Protein AF-A0A377F730-F1 (afdb_monomer)

Mean predicted aligned error: 8.61 Å

Structure (mmCIF, N/CA/C/O backbone):
data_AF-A0A377F730-F1
#
_entry.id   AF-A0A377F730-F1
#
loop_
_atom_site.group_PDB
_atom_site.id
_atom_site.type_symbol
_atom_site.label_atom_id
_atom_site.label_alt_id
_atom_site.label_comp_id
_atom_site.label_asym_id
_atom_site.label_entity_id
_atom_site.label_seq_id
_atom_site.pdbx_PDB_ins_code
_atom_site.Cartn_x
_atom_site.Cartn_y
_atom_site.Cartn_z
_atom_site.occupancy
_atom_site.B_iso_or_equiv
_atom_site.auth_seq_id
_atom_site.auth_comp_id
_atom_site.auth_asym_id
_atom_site.auth_atom_id
_atom_site.pdbx_PDB_model_num
ATOM 1 N N . MET A 1 1 ? -26.612 2.245 37.930 1.00 52.50 1 MET A N 1
ATOM 2 C CA . MET A 1 1 ? -26.358 1.535 36.662 1.00 52.50 1 MET A CA 1
ATOM 3 C C . MET A 1 1 ? -25.020 2.033 36.148 1.00 52.50 1 MET A C 1
ATOM 5 O O . MET A 1 1 ? -24.952 3.230 35.897 1.00 52.50 1 MET A O 1
ATOM 9 N N . PRO A 1 2 ? -23.939 1.234 36.117 1.00 57.12 2 PRO A N 1
ATOM 10 C CA . PRO A 1 2 ? -22.717 1.699 35.485 1.00 57.12 2 PRO A CA 1
ATOM 11 C C . PRO A 1 2 ? -22.968 1.787 33.979 1.00 57.12 2 PRO A C 1
ATOM 13 O O . PRO A 1 2 ? -23.444 0.836 33.355 1.00 57.12 2 PRO A O 1
ATOM 16 N N . ASP A 1 3 ? -22.712 2.981 33.463 1.00 60.09 3 ASP A N 1
ATOM 17 C CA . ASP A 1 3 ? -22.710 3.333 32.055 1.00 60.09 3 ASP A CA 1
ATOM 18 C C . ASP A 1 3 ? -21.815 2.346 31.298 1.00 60.09 3 ASP A C 1
ATOM 20 O O . ASP A 1 3 ? -20.655 2.132 31.663 1.00 60.09 3 ASP A O 1
ATOM 24 N N . GLN A 1 4 ? -22.385 1.663 30.309 1.00 59.38 4 GLN A N 1
ATOM 25 C CA . GLN A 1 4 ? -21.634 0.775 29.434 1.00 59.38 4 GLN A CA 1
ATOM 26 C C . GLN A 1 4 ? -20.795 1.682 28.534 1.00 59.38 4 GLN A C 1
ATOM 28 O O . GLN A 1 4 ? -21.270 2.124 27.491 1.00 59.38 4 GLN A O 1
ATOM 33 N N . THR A 1 5 ? -19.563 1.999 28.936 1.00 66.00 5 THR A N 1
ATOM 34 C CA . THR A 1 5 ? -18.590 2.642 28.052 1.00 66.00 5 THR A CA 1
ATOM 35 C C . THR A 1 5 ? -18.344 1.704 26.881 1.00 66.00 5 THR A C 1
ATOM 37 O O . THR A 1 5 ? -17.547 0.771 26.962 1.00 66.00 5 THR A O 1
ATOM 40 N N . GLN A 1 6 ? -19.090 1.912 25.797 1.00 69.00 6 GLN A N 1
ATOM 41 C CA . GLN A 1 6 ? -18.963 1.125 24.586 1.00 69.00 6 GLN A CA 1
ATOM 42 C C . GLN A 1 6 ? -17.533 1.285 24.078 1.00 69.00 6 GLN A C 1
ATOM 44 O O . GLN A 1 6 ? -17.112 2.360 23.651 1.00 69.00 6 GLN A O 1
ATOM 49 N N . GLN A 1 7 ? -16.753 0.221 24.229 1.00 74.06 7 GLN A N 1
ATOM 50 C CA . GLN A 1 7 ? -15.328 0.252 23.971 1.00 74.06 7 GLN A CA 1
ATOM 51 C C . GLN A 1 7 ? -15.118 0.226 22.457 1.00 74.06 7 GLN A C 1
ATOM 53 O O . GLN A 1 7 ? -15.225 -0.816 21.815 1.00 74.06 7 GLN A O 1
ATOM 58 N N . PHE A 1 8 ? -14.879 1.401 21.878 1.00 81.81 8 PHE A N 1
ATOM 59 C CA . PHE A 1 8 ? -14.527 1.537 20.471 1.00 81.81 8 PHE A CA 1
ATOM 60 C C . PHE A 1 8 ? -13.090 1.042 20.259 1.00 81.81 8 PHE A C 1
ATOM 62 O O . PHE A 1 8 ? -12.174 1.462 20.968 1.00 81.81 8 PHE A O 1
ATOM 69 N N . SER A 1 9 ? -12.897 0.134 19.302 1.00 86.00 9 SER A N 1
ATOM 70 C CA . SER A 1 9 ? -11.580 -0.358 18.890 1.00 86.00 9 SER A CA 1
ATOM 71 C C . SER A 1 9 ? -11.304 0.108 17.468 1.00 86.00 9 SER A C 1
ATOM 73 O O . SER A 1 9 ? -12.194 0.049 16.625 1.00 86.00 9 SER A O 1
ATOM 75 N N . PHE A 1 10 ? -10.089 0.595 17.227 1.00 88.62 10 PHE A N 1
ATOM 76 C CA . PHE A 1 10 ? -9.688 1.176 15.951 1.00 88.62 10 PHE A CA 1
ATOM 77 C C . PHE A 1 10 ? -8.249 0.790 15.626 1.00 88.62 10 PHE A C 1
ATOM 79 O O . PHE A 1 10 ? -7.354 0.963 16.461 1.00 88.62 10 PHE A O 1
ATOM 86 N N . LYS A 1 11 ? -8.011 0.269 14.422 1.00 91.19 11 LYS A N 1
ATOM 87 C CA . LYS A 1 11 ? -6.711 -0.248 13.994 1.00 91.19 11 LYS A CA 1
ATOM 88 C C . LYS A 1 11 ? -6.099 0.636 12.917 1.00 91.19 11 LYS A C 1
ATOM 90 O O . LYS A 1 11 ? -6.592 0.715 11.797 1.00 91.19 11 LYS A O 1
ATOM 95 N N . VAL A 1 12 ? -4.961 1.241 13.244 1.00 92.06 12 VAL A N 1
ATOM 96 C CA . VAL A 1 12 ? -4.183 2.061 12.309 1.00 92.06 12 VAL A CA 1
ATOM 97 C C . VAL A 1 12 ? -2.897 1.335 11.936 1.00 92.06 12 VAL A C 1
ATOM 99 O O . VAL A 1 12 ? -2.133 0.918 12.807 1.00 92.06 12 VAL A O 1
ATOM 102 N N . LEU A 1 13 ? -2.643 1.210 10.638 1.00 92.06 13 LEU A N 1
ATOM 103 C CA . LEU A 1 13 ? -1.425 0.653 10.064 1.00 92.06 13 LEU A CA 1
ATOM 104 C C . LEU A 1 13 ? -0.628 1.770 9.394 1.00 92.06 13 LEU A C 1
ATOM 106 O O . LEU A 1 13 ? -1.152 2.494 8.559 1.00 92.06 13 LEU A O 1
ATOM 110 N N . THR A 1 14 ? 0.652 1.905 9.732 1.00 91.56 14 THR A N 1
ATOM 111 C CA . THR A 1 14 ? 1.568 2.834 9.059 1.00 91.56 14 THR A CA 1
ATOM 112 C C . THR A 1 14 ? 2.710 2.059 8.426 1.00 91.56 14 THR A C 1
ATOM 114 O O . THR A 1 14 ? 3.346 1.238 9.087 1.00 91.56 14 THR A O 1
ATOM 117 N N . ILE A 1 15 ? 2.948 2.281 7.134 1.00 90.38 15 ILE A N 1
ATOM 118 C CA . ILE A 1 15 ? 3.977 1.578 6.371 1.00 90.38 15 ILE A CA 1
ATOM 119 C C . ILE A 1 15 ? 4.694 2.568 5.461 1.00 90.38 15 ILE A C 1
ATOM 121 O O . ILE A 1 15 ? 4.085 3.222 4.614 1.00 90.38 15 ILE A O 1
ATOM 125 N N . ASN A 1 16 ? 6.017 2.611 5.574 1.00 90.31 16 ASN A N 1
ATOM 126 C CA . ASN A 1 16 ? 6.851 3.168 4.522 1.00 90.31 16 ASN A CA 1
ATOM 127 C C . ASN A 1 16 ? 7.080 2.086 3.466 1.00 90.31 16 ASN A C 1
ATOM 129 O O . ASN A 1 16 ? 7.759 1.097 3.733 1.00 90.31 16 ASN A O 1
ATOM 133 N N . ILE A 1 17 ? 6.494 2.259 2.281 1.00 89.38 17 ILE A N 1
ATOM 134 C CA . ILE A 1 17 ? 6.560 1.242 1.229 1.00 89.38 17 ILE A CA 1
ATOM 135 C C . ILE A 1 17 ? 7.848 1.332 0.413 1.00 89.38 17 ILE A C 1
ATOM 137 O O . ILE A 1 17 ? 8.046 0.506 -0.471 1.00 89.38 17 ILE A O 1
ATOM 141 N N . HIS A 1 18 ? 8.683 2.349 0.660 1.00 90.44 18 HIS A N 1
ATOM 142 C CA . HIS A 1 18 ? 9.940 2.610 -0.038 1.00 90.44 18 HIS A CA 1
ATOM 143 C C . HIS A 1 18 ? 9.823 2.409 -1.551 1.00 90.44 18 HIS A C 1
ATOM 145 O O . HIS A 1 18 ? 10.557 1.629 -2.159 1.00 90.44 18 HIS A O 1
ATOM 151 N N . LYS A 1 19 ? 8.832 3.067 -2.171 1.00 87.25 19 LYS A N 1
ATOM 152 C CA . LYS A 1 19 ? 8.564 2.950 -3.612 1.00 87.25 19 LYS A CA 1
ATOM 153 C C . LYS A 1 19 ? 8.281 1.514 -4.085 1.00 87.25 19 LYS A C 1
ATOM 155 O O . LYS A 1 19 ? 8.526 1.192 -5.240 1.00 87.25 19 LYS A O 1
ATOM 160 N N . GLY A 1 20 ? 7.766 0.649 -3.216 1.00 88.12 20 GLY A N 1
ATOM 161 C CA . GLY A 1 20 ? 7.506 -0.763 -3.505 1.00 88.12 20 GLY A CA 1
ATOM 162 C C 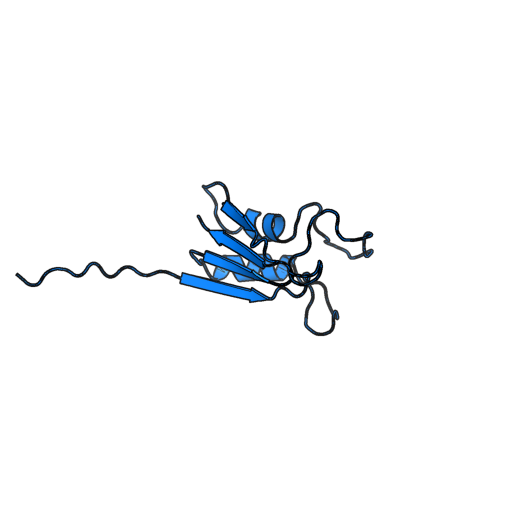. GLY A 1 20 ? 8.737 -1.669 -3.420 1.00 88.12 20 GLY A C 1
ATOM 163 O O . GLY A 1 20 ? 8.639 -2.827 -3.815 1.00 88.12 20 GLY A O 1
ATOM 164 N N . PHE A 1 21 ? 9.881 -1.187 -2.924 1.00 88.88 21 PHE A N 1
ATOM 165 C CA . PHE A 1 21 ? 11.101 -1.983 -2.798 1.00 88.88 21 PHE A CA 1
ATOM 166 C C . PHE A 1 21 ? 11.438 -2.319 -1.345 1.00 88.88 21 PHE A C 1
ATOM 168 O O . PHE A 1 21 ? 11.156 -1.568 -0.415 1.00 88.88 21 PHE A O 1
ATOM 175 N N . THR A 1 22 ? 12.149 -3.428 -1.144 1.00 86.69 22 THR A N 1
ATOM 176 C CA . THR A 1 22 ? 12.871 -3.666 0.111 1.00 86.69 22 THR A CA 1
ATOM 177 C C . THR A 1 22 ? 13.923 -2.578 0.340 1.00 86.69 22 THR A C 1
ATOM 179 O O . THR A 1 22 ? 14.385 -1.942 -0.612 1.00 86.69 22 THR A O 1
ATOM 182 N N . ALA A 1 23 ? 14.410 -2.448 1.578 1.00 78.75 23 ALA A N 1
ATOM 183 C CA . ALA A 1 23 ? 15.547 -1.584 1.894 1.00 78.75 23 ALA A CA 1
ATOM 184 C C . ALA A 1 23 ? 16.704 -1.746 0.883 1.00 78.75 23 ALA A C 1
ATOM 186 O O . ALA A 1 23 ? 17.001 -2.854 0.418 1.00 78.75 23 ALA A O 1
ATOM 187 N N . PHE A 1 24 ? 17.349 -0.625 0.547 1.00 79.75 24 PHE A N 1
ATOM 188 C CA . PHE A 1 24 ? 18.415 -0.533 -0.460 1.00 79.75 24 PHE A CA 1
ATOM 189 C C . PHE A 1 24 ? 17.998 -0.904 -1.899 1.00 79.75 24 PHE A C 1
ATOM 191 O O . PHE A 1 24 ? 18.860 -1.269 -2.694 1.00 79.75 24 PHE A O 1
ATOM 198 N N . ASN A 1 25 ? 16.709 -0.815 -2.253 1.00 80.19 25 ASN A N 1
ATOM 199 C CA . ASN A 1 25 ? 16.179 -1.076 -3.603 1.00 80.19 25 ASN A CA 1
ATOM 200 C C . ASN A 1 25 ? 16.513 -2.473 -4.172 1.00 80.19 25 ASN A C 1
ATOM 202 O O . ASN A 1 25 ? 16.657 -2.636 -5.380 1.00 80.19 25 ASN A O 1
ATOM 206 N N . ARG A 1 26 ? 16.674 -3.489 -3.310 1.00 82.56 26 ARG A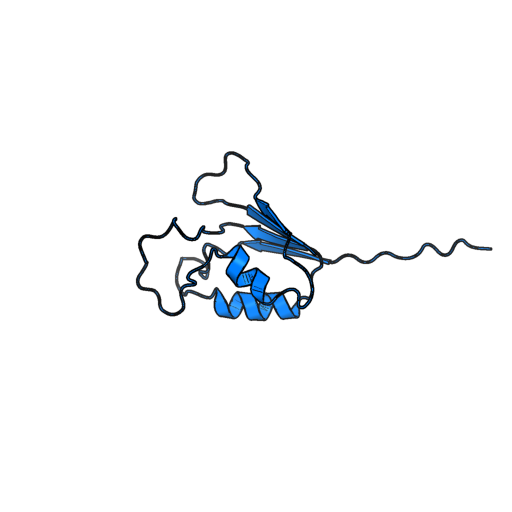 N 1
ATOM 207 C CA . ARG A 1 26 ? 17.165 -4.820 -3.726 1.00 82.56 26 ARG A CA 1
ATOM 208 C C . ARG A 1 26 ? 16.131 -5.673 -4.454 1.00 82.56 26 ARG A C 1
ATOM 210 O O . ARG A 1 26 ? 16.498 -6.438 -5.338 1.00 82.56 26 ARG A O 1
ATOM 217 N N . ARG A 1 27 ? 14.863 -5.589 -4.052 1.00 86.69 27 ARG A N 1
ATOM 218 C CA . ARG A 1 27 ? 13.769 -6.383 -4.618 1.00 86.69 27 ARG A CA 1
ATOM 219 C C . ARG A 1 27 ? 12.484 -5.571 -4.624 1.00 86.69 27 ARG A C 1
ATOM 221 O O . ARG A 1 27 ? 12.188 -4.912 -3.630 1.00 86.69 27 ARG A O 1
ATOM 228 N N . PHE A 1 28 ? 11.734 -5.657 -5.718 1.00 89.81 28 PHE A N 1
ATOM 229 C CA . PHE A 1 28 ? 10.369 -5.148 -5.803 1.00 89.81 28 PHE A CA 1
ATOM 230 C C . PHE A 1 28 ? 9.415 -6.120 -5.096 1.00 89.81 28 PHE A C 1
ATOM 232 O O . PHE A 1 28 ? 9.465 -7.319 -5.363 1.00 89.81 28 PHE A O 1
ATOM 239 N N . ILE A 1 29 ? 8.620 -5.612 -4.152 1.00 89.88 29 ILE A N 1
ATOM 240 C CA . ILE A 1 29 ? 7.768 -6.402 -3.247 1.00 89.88 29 ILE A CA 1
ATOM 241 C C . ILE A 1 29 ? 6.341 -5.848 -3.124 1.00 89.88 29 ILE A C 1
ATOM 243 O O . ILE A 1 29 ? 5.639 -6.144 -2.159 1.00 89.88 29 ILE A O 1
ATOM 247 N N . LEU A 1 30 ? 5.919 -4.961 -4.031 1.00 89.94 30 LEU A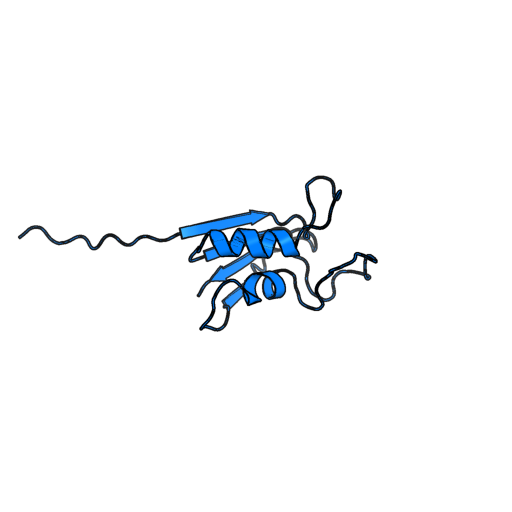 N 1
ATOM 248 C CA . LEU A 1 30 ? 4.606 -4.321 -3.934 1.00 89.94 30 LEU A CA 1
ATOM 249 C C . LEU A 1 30 ? 3.439 -5.339 -3.957 1.00 89.94 30 LEU A C 1
ATOM 251 O O . LEU A 1 30 ? 2.522 -5.168 -3.150 1.00 89.94 30 LEU A O 1
ATOM 255 N N . PRO A 1 31 ? 3.457 -6.405 -4.789 1.00 89.81 31 PRO A N 1
ATOM 256 C CA . PRO A 1 31 ? 2.440 -7.459 -4.738 1.00 89.81 31 PRO A CA 1
ATOM 257 C C . PRO A 1 31 ? 2.420 -8.218 -3.405 1.00 89.81 31 PRO A C 1
ATOM 259 O O . PRO A 1 31 ? 1.356 -8.404 -2.823 1.00 89.81 31 PRO A O 1
ATOM 262 N N . GLU A 1 32 ? 3.580 -8.597 -2.871 1.00 89.81 32 GLU A N 1
ATOM 263 C CA . GLU A 1 32 ? 3.678 -9.295 -1.585 1.00 89.81 32 GLU A CA 1
ATOM 264 C C . GLU A 1 32 ? 3.233 -8.398 -0.423 1.00 89.81 32 GLU A C 1
ATOM 266 O O . GLU A 1 32 ? 2.601 -8.858 0.530 1.00 89.81 32 GLU A O 1
ATOM 271 N N . LEU A 1 33 ? 3.532 -7.098 -0.507 1.00 89.25 33 LEU A N 1
ATOM 272 C CA . LEU A 1 33 ? 3.089 -6.109 0.466 1.00 89.25 33 LEU A CA 1
ATOM 273 C C . LEU A 1 33 ? 1.566 -5.986 0.477 1.00 89.25 33 LEU A C 1
ATOM 275 O O . LEU A 1 33 ? 0.977 -5.899 1.551 1.00 89.25 33 LEU A O 1
ATOM 279 N N . ARG A 1 34 ? 0.928 -5.998 -0.696 1.00 89.19 34 ARG A N 1
ATOM 280 C CA . ARG A 1 34 ? -0.533 -5.983 -0.821 1.00 89.19 34 ARG A CA 1
ATOM 281 C C . ARG A 1 34 ? -1.161 -7.147 -0.058 1.00 89.19 34 ARG A C 1
ATOM 283 O O . ARG A 1 34 ? -2.043 -6.933 0.775 1.00 89.19 34 ARG A O 1
ATOM 290 N N . ASP A 1 35 ? -0.652 -8.354 -0.285 1.00 88.06 35 ASP A N 1
ATOM 291 C CA . ASP A 1 35 ? -1.152 -9.557 0.376 1.00 88.06 35 ASP A CA 1
ATOM 292 C C . ASP A 1 35 ? -0.960 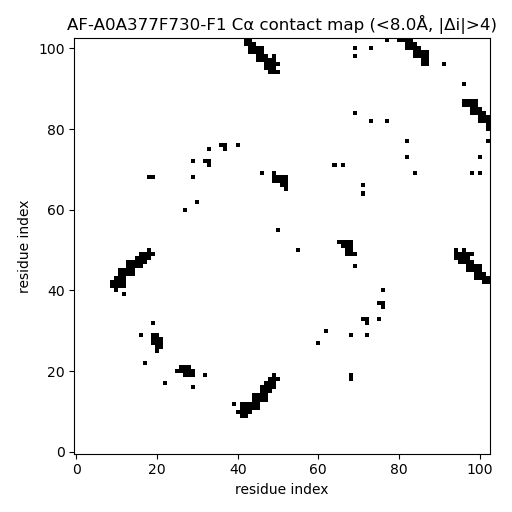-9.471 1.895 1.00 88.06 35 ASP A C 1
ATOM 294 O O . ASP A 1 35 ? -1.884 -9.760 2.656 1.00 88.06 35 ASP A O 1
ATOM 298 N N . ALA A 1 36 ? 0.203 -8.993 2.349 1.00 87.75 36 ALA A N 1
ATOM 299 C CA . ALA A 1 36 ? 0.486 -8.794 3.767 1.00 87.75 36 ALA A CA 1
ATOM 300 C C . ALA A 1 36 ? -0.452 -7.762 4.414 1.00 87.75 36 ALA A C 1
ATOM 302 O O . ALA A 1 36 ? -1.018 -8.034 5.473 1.00 87.75 36 ALA A O 1
ATOM 303 N N . VAL A 1 37 ? -0.662 -6.602 3.783 1.00 87.25 37 VAL A N 1
ATOM 304 C CA . VAL A 1 37 ? -1.548 -5.545 4.299 1.00 87.25 37 VAL A CA 1
ATOM 305 C C . VAL A 1 37 ? -2.980 -6.054 4.449 1.00 87.25 37 VAL A C 1
ATOM 307 O O . VAL A 1 37 ? -3.614 -5.781 5.471 1.00 87.25 37 VAL A O 1
ATOM 310 N N . ARG A 1 38 ? -3.461 -6.878 3.509 1.00 86.44 38 ARG A N 1
ATOM 311 C CA . ARG A 1 38 ? -4.795 -7.489 3.580 1.00 86.44 38 ARG A CA 1
ATOM 312 C C . ARG A 1 38 ? -4.996 -8.331 4.842 1.00 86.44 38 ARG A C 1
ATOM 314 O O . ARG A 1 38 ? -6.084 -8.331 5.409 1.00 86.44 38 ARG A O 1
ATOM 321 N N . THR A 1 39 ? -3.954 -9.011 5.323 1.00 87.44 39 THR A N 1
ATOM 322 C CA . THR A 1 39 ? -4.037 -9.832 6.550 1.00 87.44 39 THR A CA 1
ATOM 323 C C . THR A 1 39 ? -4.164 -9.013 7.834 1.00 87.44 39 THR A C 1
ATOM 325 O O . THR A 1 39 ? -4.576 -9.542 8.864 1.00 87.44 39 THR A O 1
ATOM 328 N N . VAL A 1 40 ? -3.807 -7.725 7.799 1.00 88.44 40 VAL A N 1
ATOM 329 C CA . VAL A 1 40 ? -3.817 -6.871 8.989 1.00 88.44 40 VAL A CA 1
ATOM 330 C C . VAL A 1 40 ? -5.228 -6.368 9.295 1.00 88.44 40 VAL A C 1
ATOM 332 O O . VAL A 1 40 ? -5.498 -6.099 10.463 1.00 88.44 40 VAL A O 1
ATOM 335 N N . SER A 1 41 ? -6.126 -6.265 8.309 1.00 85.94 41 SER A N 1
ATOM 336 C CA . SER A 1 41 ? -7.500 -5.757 8.496 1.00 85.94 41 SER A CA 1
ATOM 337 C C . SER A 1 41 ? -7.529 -4.440 9.289 1.00 85.94 41 SER A C 1
ATOM 339 O O . SER A 1 41 ? -8.166 -4.342 10.335 1.00 85.94 41 SER A O 1
ATOM 341 N N . ALA A 1 42 ? -6.733 -3.460 8.851 1.00 88.12 42 ALA A N 1
ATOM 342 C CA . ALA A 1 42 ? -6.684 -2.137 9.469 1.00 88.12 42 ALA A CA 1
ATOM 343 C C . ALA A 1 42 ? -7.836 -1.247 8.973 1.00 88.12 42 ALA A C 1
ATOM 345 O O . ALA A 1 42 ? -8.222 -1.325 7.808 1.00 88.12 42 ALA A O 1
ATOM 346 N N . ASP A 1 43 ? -8.331 -0.375 9.850 1.00 86.69 43 ASP A N 1
ATOM 347 C CA . ASP A 1 43 ? -9.342 0.635 9.521 1.00 86.69 43 ASP A CA 1
ATOM 348 C C . ASP A 1 43 ? -8.737 1.803 8.741 1.00 86.69 43 ASP A C 1
ATOM 350 O O . ASP A 1 43 ? -9.353 2.336 7.822 1.00 86.69 43 ASP A O 1
ATOM 354 N N . ILE A 1 44 ? -7.503 2.181 9.091 1.00 87.50 44 ILE A N 1
ATOM 355 C CA . ILE A 1 44 ? -6.718 3.180 8.362 1.00 87.50 44 ILE A CA 1
ATOM 356 C C . ILE A 1 44 ? -5.358 2.602 7.999 1.00 87.50 44 ILE A C 1
ATOM 358 O O . ILE A 1 44 ? -4.653 2.060 8.854 1.00 87.50 44 ILE A O 1
ATOM 362 N N . VAL A 1 45 ? -4.950 2.805 6.748 1.00 89.50 45 VAL A N 1
ATOM 363 C CA . VAL A 1 45 ? -3.606 2.498 6.255 1.00 89.50 45 VAL A CA 1
ATOM 364 C C . VAL A 1 45 ? -2.917 3.779 5.788 1.00 89.50 45 VAL A C 1
ATOM 366 O O . VAL A 1 45 ? -3.302 4.397 4.801 1.00 89.50 45 VAL A O 1
ATOM 369 N N . CYS A 1 46 ? -1.853 4.168 6.482 1.00 90.12 46 CYS A N 1
ATOM 370 C CA . CYS A 1 46 ? -0.987 5.288 6.136 1.00 90.12 46 CYS A CA 1
ATOM 371 C C . CYS A 1 46 ? 0.242 4.779 5.372 1.00 90.12 46 CYS A C 1
ATOM 373 O O . CYS A 1 46 ? 1.106 4.117 5.944 1.00 90.12 46 CYS A O 1
ATOM 375 N N . LEU A 1 47 ? 0.364 5.133 4.097 1.00 89.50 47 LEU A N 1
ATOM 376 C CA . LEU A 1 47 ? 1.467 4.758 3.213 1.00 89.50 47 LEU A CA 1
ATOM 377 C C . LEU A 1 47 ? 2.450 5.921 3.053 1.00 89.50 47 LEU A C 1
ATOM 379 O O . LEU A 1 47 ? 2.016 7.042 2.801 1.00 89.50 47 LEU A O 1
ATOM 383 N N . GLN A 1 48 ? 3.760 5.673 3.145 1.00 89.62 48 GLN A N 1
ATOM 384 C CA . GLN A 1 48 ? 4.815 6.661 2.847 1.00 89.62 48 GLN A CA 1
ATOM 385 C C . GLN A 1 48 ? 5.703 6.230 1.678 1.00 89.62 48 GLN A C 1
ATOM 387 O O . GLN A 1 48 ? 5.850 5.041 1.416 1.00 89.62 48 GLN A O 1
ATOM 392 N N . GLU A 1 49 ? 6.332 7.206 1.015 1.00 88.31 49 GLU A N 1
ATOM 393 C CA . GLU A 1 49 ? 7.172 7.011 -0.182 1.00 88.31 49 GLU A CA 1
ATOM 394 C C . GLU A 1 49 ? 6.404 6.366 -1.347 1.00 88.31 49 GLU A C 1
ATOM 396 O O . GLU A 1 49 ? 6.921 5.538 -2.099 1.00 88.31 49 GLU A O 1
ATOM 401 N N . VAL A 1 50 ? 5.140 6.767 -1.486 1.00 85.88 50 VAL A N 1
ATOM 402 C CA . VAL A 1 50 ? 4.232 6.315 -2.543 1.00 85.88 50 VAL A CA 1
ATOM 403 C C . VAL A 1 50 ? 4.639 6.928 -3.885 1.00 85.88 50 VAL A C 1
ATOM 405 O O . VAL A 1 50 ? 4.956 8.115 -3.953 1.00 85.88 50 VAL A O 1
ATOM 408 N N . MET A 1 51 ? 4.591 6.145 -4.965 1.00 83.06 51 MET A N 1
ATOM 409 C CA . MET A 1 51 ? 4.780 6.654 -6.328 1.00 83.06 51 MET A CA 1
ATOM 410 C C . MET A 1 51 ? 3.446 6.772 -7.065 1.00 83.06 51 MET A C 1
ATOM 412 O O . MET A 1 51 ? 2.565 5.919 -6.933 1.00 83.06 51 MET A O 1
ATOM 416 N N . GLY A 1 52 ? 3.294 7.860 -7.825 1.00 74.81 52 GLY A N 1
ATOM 417 C CA . GLY A 1 52 ? 2.157 8.048 -8.727 1.00 74.81 52 GLY A CA 1
ATOM 418 C C . GLY A 1 52 ? 2.343 7.313 -10.058 1.00 74.81 52 GLY A C 1
ATOM 419 O O . GLY A 1 52 ? 3.475 7.060 -10.467 1.00 74.81 52 GLY A O 1
ATOM 420 N N . ALA A 1 53 ? 1.237 7.056 -10.763 1.00 68.38 53 ALA A N 1
ATOM 421 C CA . ALA A 1 53 ? 1.215 6.324 -12.037 1.00 68.38 53 ALA A CA 1
ATOM 422 C C . ALA A 1 53 ? 2.137 6.921 -13.127 1.00 68.38 53 ALA A C 1
ATOM 424 O O . ALA A 1 53 ? 2.653 6.205 -13.974 1.00 68.38 53 ALA A O 1
ATOM 425 N N . HIS A 1 54 ? 2.391 8.235 -13.090 1.00 65.44 54 HIS A N 1
ATOM 426 C CA . HIS A 1 54 ? 3.199 8.945 -14.094 1.00 65.44 54 HIS A CA 1
ATOM 427 C C . HIS A 1 54 ? 4.630 9.284 -13.644 1.00 65.44 54 HIS A C 1
ATOM 429 O O . HIS A 1 54 ? 5.336 10.020 -14.333 1.00 65.44 54 HIS A O 1
ATOM 435 N N . GLU A 1 55 ? 5.066 8.836 -12.463 1.00 61.66 55 GLU A N 1
ATOM 436 C CA . GLU A 1 55 ? 6.350 9.275 -11.886 1.00 61.66 55 GLU A CA 1
ATOM 437 C C . GLU A 1 55 ? 7.535 8.371 -12.201 1.00 61.66 55 GLU A C 1
ATOM 439 O O . GLU A 1 55 ? 8.646 8.625 -11.735 1.00 61.66 55 GLU A O 1
ATOM 444 N N . VAL A 1 56 ? 7.326 7.349 -13.022 1.00 55.84 56 VAL A N 1
ATOM 445 C CA . VAL A 1 56 ? 8.336 6.334 -13.283 1.00 55.84 56 VAL A CA 1
ATOM 446 C C . VAL A 1 56 ? 8.474 6.231 -14.793 1.00 55.84 56 VAL A C 1
ATOM 448 O O . VAL A 1 56 ? 7.584 5.745 -15.480 1.00 55.84 56 VAL A O 1
ATOM 451 N N . HIS A 1 57 ? 9.596 6.726 -15.332 1.00 55.66 57 HIS A N 1
ATOM 452 C CA . HIS A 1 57 ? 10.130 6.106 -16.548 1.00 55.66 57 HIS A CA 1
ATOM 453 C C . HIS A 1 57 ? 10.112 4.611 -16.270 1.00 55.66 57 HIS A C 1
ATOM 455 O O . HIS A 1 57 ? 10.730 4.277 -15.260 1.00 55.66 57 HIS A O 1
ATOM 461 N N . PRO A 1 58 ? 9.406 3.771 -17.049 1.00 55.44 58 PRO A N 1
ATOM 462 C CA . PRO A 1 58 ? 9.214 2.366 -16.726 1.00 55.44 58 PRO A CA 1
ATOM 463 C C . PRO A 1 58 ? 10.574 1.754 -16.408 1.00 55.44 58 PRO A C 1
ATOM 465 O O . PRO A 1 58 ? 11.390 1.472 -17.286 1.00 55.44 58 PRO A O 1
ATOM 468 N N . LEU A 1 59 ? 10.852 1.635 -15.108 1.00 61.66 59 LEU A N 1
ATOM 469 C CA . LEU A 1 59 ? 11.903 0.780 -14.611 1.00 61.66 59 LEU A CA 1
ATOM 470 C C . LEU A 1 59 ? 11.401 -0.569 -15.097 1.00 61.66 59 LEU A C 1
ATOM 472 O O . LEU A 1 59 ? 10.299 -0.945 -14.715 1.00 61.66 59 LEU A O 1
ATOM 476 N N . HIS A 1 60 ? 12.107 -1.195 -16.040 1.00 68.12 60 HIS A N 1
ATOM 477 C CA . HIS A 1 60 ? 11.730 -2.471 -16.651 1.00 68.12 60 HIS A CA 1
ATOM 478 C C . HIS A 1 60 ? 11.730 -3.571 -15.571 1.00 68.12 60 HIS A C 1
ATOM 480 O O . HIS A 1 60 ? 12.639 -4.391 -15.491 1.00 68.12 60 HIS A O 1
ATOM 486 N N . VAL A 1 61 ? 10.750 -3.508 -14.676 1.00 74.56 61 VAL A N 1
ATOM 487 C CA . VAL A 1 61 ? 10.561 -4.313 -13.480 1.00 74.56 61 VAL A CA 1
ATOM 488 C C . VAL A 1 61 ? 9.296 -5.109 -13.724 1.00 74.56 61 VAL A C 1
ATOM 490 O O . VAL A 1 61 ? 8.234 -4.561 -14.014 1.00 74.56 61 VAL A O 1
ATOM 493 N N . GLU A 1 62 ? 9.433 -6.420 -13.636 1.00 76.81 62 GLU A N 1
ATOM 494 C CA . GLU A 1 62 ? 8.320 -7.346 -13.763 1.00 76.81 62 GLU A CA 1
ATOM 495 C C . GLU A 1 62 ? 7.299 -7.122 -12.631 1.00 76.81 62 GLU A C 1
ATOM 497 O O . GLU A 1 62 ? 7.681 -6.843 -11.493 1.00 76.81 62 GLU A O 1
ATOM 502 N N . ASN A 1 63 ? 6.003 -7.261 -12.934 1.00 78.69 63 ASN A N 1
ATOM 503 C CA . ASN A 1 63 ? 4.879 -7.059 -12.000 1.00 78.69 63 ASN A CA 1
ATOM 504 C C . ASN A 1 63 ? 4.675 -5.619 -11.504 1.00 78.69 63 ASN A C 1
ATOM 506 O O . ASN A 1 63 ? 4.033 -5.394 -10.475 1.00 78.69 63 ASN A O 1
ATOM 510 N N . TRP A 1 64 ? 5.200 -4.639 -12.234 1.00 82.06 64 TRP A N 1
ATOM 511 C CA . TRP A 1 64 ? 4.910 -3.236 -11.979 1.00 82.06 64 TRP A CA 1
ATOM 512 C C . TRP A 1 64 ? 3.420 -2.908 -12.215 1.00 82.06 64 TRP A C 1
ATOM 514 O O . TRP A 1 64 ? 2.873 -3.351 -13.225 1.00 82.06 64 TRP A O 1
ATOM 524 N N . PRO A 1 65 ? 2.748 -2.139 -11.335 1.00 83.12 65 PRO A N 1
ATOM 525 C CA . PRO A 1 65 ? 1.341 -1.789 -11.521 1.00 83.12 65 PRO A CA 1
ATOM 526 C C . PRO A 1 65 ? 1.132 -0.677 -12.562 1.00 83.12 65 PRO A C 1
ATOM 528 O O . PRO A 1 65 ? 1.875 0.303 -12.594 1.00 83.12 65 PRO A O 1
ATOM 531 N N . ASP A 1 66 ? 0.051 -0.774 -13.341 1.00 81.62 66 ASP A N 1
ATOM 532 C CA . ASP A 1 66 ? -0.389 0.294 -14.259 1.00 81.62 66 ASP A CA 1
ATOM 533 C C . ASP A 1 66 ? -1.033 1.489 -13.525 1.00 81.62 66 ASP A C 1
ATOM 535 O O . ASP A 1 66 ? -1.158 2.588 -14.068 1.00 81.62 66 ASP A O 1
ATOM 539 N N . THR A 1 67 ? -1.446 1.280 -12.274 1.00 82.56 67 THR A N 1
ATOM 540 C CA . THR A 1 67 ? -2.055 2.289 -11.400 1.00 82.56 67 THR A CA 1
ATOM 541 C C . THR A 1 67 ? -1.026 2.909 -10.457 1.00 82.56 67 THR A C 1
ATOM 543 O O . THR A 1 67 ? 0.117 2.461 -10.340 1.00 82.56 67 THR A O 1
ATOM 546 N N . SER A 1 68 ? -1.427 3.936 -9.704 1.00 83.38 6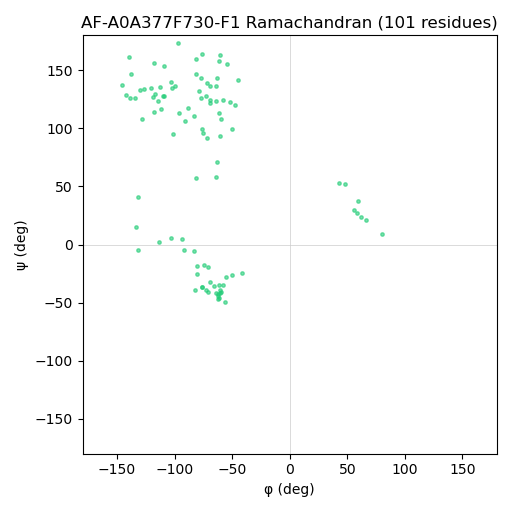8 SER A N 1
ATOM 547 C CA . SER A 1 68 ? -0.599 4.401 -8.590 1.00 83.38 68 SER A CA 1
ATOM 548 C C . SER A 1 68 ? -0.420 3.300 -7.535 1.00 83.38 68 SER A C 1
ATOM 550 O O . SER A 1 68 ? -1.231 2.379 -7.412 1.00 83.38 68 SER A O 1
ATOM 552 N N . HIS A 1 69 ? 0.636 3.407 -6.726 1.00 85.31 69 HIS A N 1
ATOM 553 C CA . HIS A 1 69 ? 0.911 2.412 -5.684 1.00 85.31 69 HIS A CA 1
ATOM 554 C C . HIS A 1 69 ? -0.209 2.321 -4.642 1.00 85.31 69 HIS A C 1
ATOM 556 O O . HIS A 1 69 ? -0.471 1.238 -4.130 1.00 85.31 69 HIS A O 1
ATOM 562 N N . TYR A 1 70 ? -0.855 3.444 -4.309 1.00 84.94 70 TYR A N 1
ATOM 563 C CA . TYR A 1 70 ? -1.937 3.436 -3.326 1.00 84.94 70 TYR A CA 1
ATOM 564 C C . TYR A 1 70 ? -3.204 2.790 -3.897 1.00 84.94 70 TYR A C 1
ATOM 566 O O . TYR A 1 70 ? -3.821 2.008 -3.186 1.00 84.94 70 TYR A O 1
ATOM 574 N N . GLU A 1 71 ? -3.548 3.035 -5.168 1.00 83.12 71 GLU A N 1
ATOM 575 C CA . GLU A 1 71 ? -4.658 2.348 -5.852 1.00 83.12 71 GLU A CA 1
ATOM 576 C C . GLU A 1 71 ? -4.404 0.845 -5.931 1.00 83.12 71 GLU A C 1
ATOM 578 O O . GLU A 1 71 ? -5.271 0.057 -5.570 1.00 83.12 71 GLU A O 1
ATOM 583 N N . PHE A 1 72 ? -3.187 0.449 -6.314 1.00 87.06 72 PHE A N 1
ATOM 584 C CA . PHE A 1 72 ? -2.813 -0.960 -6.407 1.00 87.06 72 PHE A CA 1
ATOM 585 C C . PHE A 1 72 ? -2.928 -1.687 -5.063 1.00 87.06 72 PHE A C 1
ATOM 587 O O . PHE A 1 72 ? -3.374 -2.832 -5.001 1.00 87.06 72 PHE A O 1
ATOM 594 N N . LEU A 1 73 ? -2.494 -1.035 -3.981 1.00 86.88 73 LEU A N 1
ATOM 595 C CA . LEU A 1 73 ? -2.597 -1.601 -2.642 1.00 86.88 73 LEU A CA 1
ATOM 596 C C . LEU A 1 73 ? -4.059 -1.636 -2.173 1.00 86.88 73 LEU A C 1
ATOM 598 O O . LEU A 1 73 ? -4.464 -2.634 -1.583 1.00 86.88 73 LEU A O 1
ATOM 602 N N . ALA A 1 74 ? -4.838 -0.586 -2.445 1.00 82.31 74 ALA A N 1
ATOM 603 C CA . ALA A 1 74 ? -6.212 -0.428 -1.975 1.00 82.31 74 ALA A CA 1
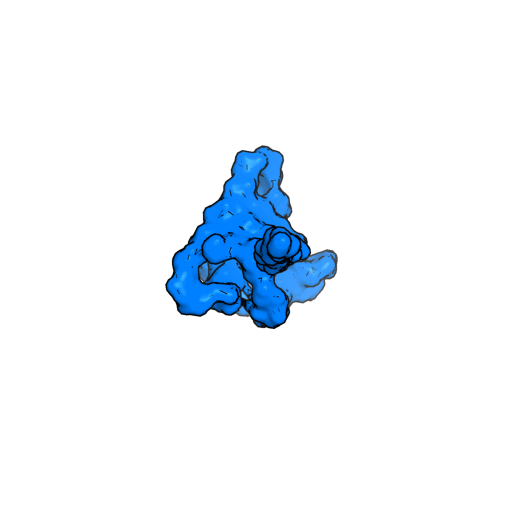ATOM 604 C C . ALA A 1 74 ? -7.220 -1.389 -2.619 1.00 82.31 74 ALA A C 1
ATOM 606 O O . ALA A 1 74 ? -8.141 -1.821 -1.931 1.00 82.31 74 ALA A O 1
ATOM 607 N N . ASP A 1 75 ? -7.012 -1.773 -3.885 1.00 79.44 75 ASP A N 1
ATOM 608 C CA . ASP A 1 75 ? -7.901 -2.651 -4.672 1.00 79.44 75 ASP A CA 1
ATOM 609 C C . ASP A 1 75 ? -8.287 -3.958 -3.951 1.00 79.44 75 ASP A C 1
ATOM 611 O O . ASP A 1 75 ? -9.353 -4.523 -4.164 1.00 79.44 75 ASP A O 1
ATOM 615 N N . THR A 1 76 ? -7.437 -4.429 -3.034 1.00 71.88 76 THR A N 1
ATOM 616 C CA . THR A 1 76 ? -7.672 -5.673 -2.283 1.00 71.88 76 THR A CA 1
ATOM 617 C C . THR A 1 76 ? -7.908 -5.485 -0.784 1.00 71.88 76 THR A C 1
ATOM 619 O O . THR A 1 76 ? -8.024 -6.482 -0.069 1.00 71.88 76 THR A O 1
ATOM 622 N N . MET A 1 77 ? -7.930 -4.244 -0.280 1.00 75.44 77 MET A N 1
ATOM 623 C CA . MET A 1 77 ? -8.061 -3.980 1.161 1.00 75.44 77 MET A CA 1
ATOM 624 C C . MET A 1 77 ? -9.510 -4.034 1.646 1.00 75.44 77 MET A C 1
ATOM 626 O O . MET A 1 77 ? -9.754 -4.565 2.729 1.00 75.44 77 MET A O 1
ATOM 630 N N . TRP A 1 78 ? -10.461 -3.519 0.860 1.00 76.06 78 TRP A N 1
ATOM 631 C CA . TRP A 1 78 ? -11.870 -3.413 1.250 1.00 76.06 78 TRP A CA 1
ATOM 632 C C . TRP A 1 78 ? -12.775 -3.886 0.111 1.00 76.06 78 TRP A C 1
ATOM 634 O O . TRP A 1 78 ? -12.648 -3.418 -1.015 1.00 76.06 78 TRP A O 1
ATOM 644 N N . SER A 1 79 ? -13.669 -4.835 0.396 1.00 61.03 79 SER A N 1
ATOM 645 C CA . SER A 1 79 ? -14.454 -5.533 -0.634 1.00 61.03 79 SER A CA 1
ATOM 646 C C . SER A 1 79 ? -15.678 -4.766 -1.144 1.00 61.03 79 SER A C 1
ATOM 648 O O . SER A 1 79 ? -16.157 -5.083 -2.228 1.00 61.03 79 SER A O 1
ATOM 650 N N . ASP A 1 80 ? -16.167 -3.760 -0.408 1.00 56.50 80 ASP A N 1
ATOM 651 C CA . ASP A 1 80 ? -17.546 -3.277 -0.590 1.00 56.50 80 ASP A CA 1
ATOM 652 C C . ASP A 1 80 ? -17.702 -1.748 -0.723 1.00 56.50 80 ASP A C 1
ATOM 654 O O . ASP A 1 80 ? -18.810 -1.269 -0.966 1.00 56.50 80 ASP A O 1
ATOM 658 N N . LEU A 1 81 ? -16.631 -0.956 -0.569 1.00 49.91 81 LEU A N 1
ATOM 659 C CA . LEU A 1 81 ? -16.718 0.512 -0.494 1.00 49.91 81 LEU A CA 1
ATOM 660 C C . LEU A 1 81 ? -15.612 1.220 -1.294 1.00 49.91 81 LEU A C 1
ATOM 662 O O . LEU A 1 81 ? -14.491 0.711 -1.380 1.00 49.91 81 LEU A O 1
ATOM 666 N N . PRO A 1 82 ? -15.897 2.403 -1.879 1.00 56.59 82 PRO A N 1
ATOM 667 C CA . PRO A 1 82 ? -14.895 3.166 -2.608 1.00 56.59 82 PRO A CA 1
ATOM 668 C C . PRO A 1 82 ? -13.790 3.613 -1.651 1.00 56.59 82 PRO A C 1
ATOM 670 O O . PRO A 1 82 ? -14.046 4.304 -0.669 1.00 56.59 82 PRO A O 1
ATOM 673 N N . THR A 1 83 ? -12.549 3.239 -1.960 1.00 66.38 83 THR A N 1
ATOM 674 C CA . THR A 1 83 ? -11.378 3.703 -1.212 1.00 66.38 83 THR A CA 1
ATOM 675 C C . THR A 1 83 ? -11.311 5.227 -1.237 1.00 66.38 83 THR A C 1
ATOM 677 O O . THR A 1 83 ? -11.224 5.831 -2.310 1.00 66.38 83 THR A O 1
ATOM 680 N N . VAL A 1 84 ? -11.266 5.854 -0.061 1.00 69.88 84 VAL A N 1
ATOM 681 C CA . VAL A 1 84 ? -10.971 7.283 0.049 1.00 69.88 84 VAL A CA 1
ATOM 682 C C . VAL A 1 84 ? -9.465 7.451 0.210 1.00 69.88 84 VAL A C 1
ATOM 684 O O . VAL A 1 84 ? -8.893 7.175 1.263 1.00 69.88 84 VAL A O 1
ATOM 687 N N . ALA A 1 85 ? -8.804 7.908 -0.853 1.00 72.94 85 ALA A N 1
ATOM 688 C CA . ALA A 1 85 ? -7.406 8.306 -0.788 1.00 72.94 85 ALA A CA 1
ATOM 689 C C . ALA A 1 85 ? -7.313 9.781 -0.387 1.00 72.94 85 ALA A C 1
ATOM 691 O O . ALA A 1 85 ? -7.755 10.666 -1.120 1.00 72.94 85 ALA A O 1
ATOM 692 N N . MET A 1 86 ? -6.700 10.052 0.765 1.00 72.38 86 MET A N 1
ATOM 693 C CA . MET A 1 86 ? -6.385 11.412 1.203 1.00 72.38 86 MET A CA 1
ATOM 694 C C . MET A 1 86 ? -4.899 11.696 0.951 1.00 72.38 86 MET A C 1
ATOM 696 O O . MET A 1 86 ? -4.051 11.325 1.775 1.00 72.38 86 MET A O 1
ATOM 700 N N . 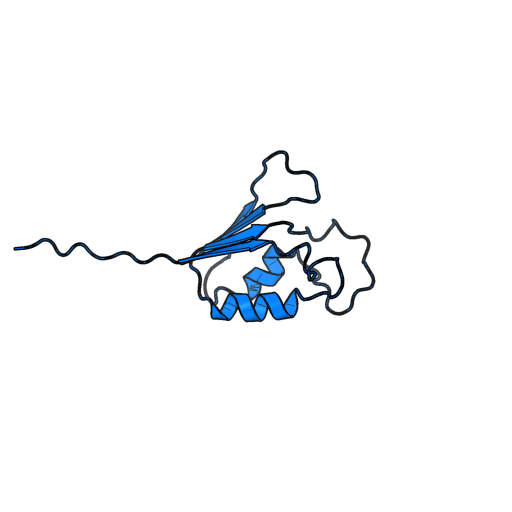PRO A 1 87 ? -4.531 12.315 -0.188 1.00 66.06 87 PRO A N 1
ATOM 701 C CA . PRO A 1 87 ? -3.152 12.706 -0.427 1.00 66.06 87 PRO A CA 1
ATOM 702 C C . PRO A 1 87 ? -2.770 13.844 0.523 1.00 66.06 87 PRO A C 1
ATOM 704 O O . PRO A 1 87 ? -3.367 14.921 0.500 1.00 66.06 87 PRO A O 1
ATOM 707 N N . TYR A 1 88 ? -1.731 13.643 1.336 1.00 57.94 88 TYR A N 1
ATOM 708 C CA . TYR A 1 88 ? -1.165 14.733 2.127 1.00 57.94 88 TYR A CA 1
ATOM 709 C C . TYR A 1 88 ? -0.335 15.645 1.217 1.00 57.94 88 TYR A C 1
ATOM 711 O O . TYR A 1 88 ? 0.846 15.401 0.966 1.00 57.94 88 TYR A O 1
ATOM 719 N N . THR A 1 89 ? -0.942 16.729 0.733 1.00 53.91 89 THR A N 1
ATOM 720 C CA . THR A 1 89 ? -0.268 17.776 -0.050 1.00 53.91 89 THR A CA 1
ATOM 721 C C . THR A 1 89 ? 0.474 18.762 0.860 1.00 53.91 89 THR A C 1
ATOM 723 O O . THR A 1 89 ? 0.223 19.965 0.848 1.00 53.91 89 THR A O 1
ATOM 726 N N . GLY A 1 90 ? 1.393 18.267 1.691 1.00 54.19 90 GLY A N 1
ATOM 727 C CA . GLY A 1 90 ? 2.475 19.106 2.217 1.00 54.19 90 GLY A CA 1
ATOM 728 C C . GLY A 1 90 ? 3.529 19.318 1.126 1.00 54.19 90 GLY A C 1
ATOM 729 O O . GLY A 1 90 ? 3.549 18.562 0.158 1.00 54.19 90 GLY A O 1
ATOM 730 N N . ARG A 1 91 ? 4.440 20.296 1.260 1.00 53.62 91 ARG A N 1
ATOM 731 C CA . ARG A 1 91 ? 5.654 20.419 0.413 1.00 53.62 91 ARG A CA 1
ATOM 732 C C . ARG A 1 91 ? 6.603 19.220 0.621 1.00 53.62 91 ARG A C 1
ATOM 734 O O . ARG A 1 91 ? 7.745 19.376 1.042 1.00 53.62 91 ARG A O 1
ATOM 741 N N . ALA A 1 92 ? 6.137 18.007 0.379 1.00 53.53 92 ALA A N 1
ATOM 742 C CA . ALA A 1 92 ? 6.969 16.834 0.273 1.00 53.53 92 ALA A CA 1
ATOM 743 C C . ALA A 1 92 ? 7.599 16.850 -1.120 1.00 53.53 92 ALA A C 1
ATOM 745 O O . ALA A 1 92 ? 6.921 17.072 -2.125 1.00 53.53 92 ALA A O 1
ATOM 746 N N . SER A 1 93 ? 8.911 16.634 -1.191 1.00 58.16 93 SER A N 1
ATOM 747 C CA . SER A 1 93 ? 9.566 16.354 -2.466 1.00 58.16 93 SER A CA 1
ATOM 748 C C . SER A 1 93 ? 8.873 15.165 -3.144 1.00 58.16 93 SER A C 1
ATOM 750 O O . SER A 1 93 ? 8.300 14.311 -2.464 1.00 58.16 93 SER A O 1
ATOM 752 N N . ARG A 1 94 ? 8.962 15.075 -4.481 1.00 55.75 94 ARG A N 1
ATOM 753 C CA . ARG A 1 94 ? 8.436 13.966 -5.313 1.00 55.75 94 ARG A CA 1
ATOM 754 C C . ARG A 1 94 ? 8.662 12.562 -4.728 1.00 55.75 94 ARG A C 1
ATOM 756 O O . ARG A 1 94 ? 7.934 11.631 -5.027 1.00 55.75 94 ARG A O 1
ATOM 763 N N . GLN A 1 95 ? 9.680 12.432 -3.885 1.00 53.88 95 GLN A N 1
ATOM 764 C CA . GLN A 1 95 ? 10.177 11.203 -3.296 1.00 53.88 95 GLN A CA 1
ATOM 765 C C . GLN A 1 95 ? 9.572 10.839 -1.927 1.00 53.88 95 GLN A C 1
ATOM 767 O O . GLN A 1 95 ? 9.903 9.783 -1.401 1.00 53.88 95 GLN A O 1
ATOM 772 N N . ARG A 1 96 ? 8.730 11.692 -1.325 1.00 63.88 96 ARG A N 1
ATOM 773 C CA . ARG A 1 96 ? 8.194 11.524 0.042 1.00 63.88 96 ARG A CA 1
ATOM 774 C C . ARG A 1 96 ? 6.676 11.714 0.120 1.00 63.88 96 ARG A C 1
ATOM 776 O O . ARG A 1 96 ? 6.176 12.364 1.033 1.00 63.88 96 ARG A O 1
ATOM 783 N N . ARG A 1 97 ? 5.931 11.189 -0.854 1.00 76.25 97 ARG A N 1
ATOM 784 C CA . ARG A 1 97 ? 4.463 11.251 -0.824 1.00 76.25 97 ARG A CA 1
ATOM 785 C C . ARG A 1 97 ? 3.914 10.347 0.277 1.00 76.25 97 ARG A C 1
ATOM 787 O O . ARG A 1 97 ? 4.356 9.203 0.402 1.00 76.25 97 ARG A O 1
ATOM 794 N N . THR A 1 98 ? 2.935 10.863 1.011 1.00 80.62 98 THR A N 1
ATOM 795 C CA . THR A 1 98 ? 2.195 10.130 2.041 1.00 80.62 98 THR A CA 1
ATOM 796 C C . THR A 1 98 ? 0.713 10.124 1.687 1.00 80.62 98 THR A C 1
ATOM 798 O O . THR A 1 98 ? 0.163 11.162 1.311 1.00 80.62 98 THR A O 1
ATOM 801 N N . VAL A 1 99 ? 0.073 8.964 1.802 1.00 82.62 99 VAL A N 1
ATOM 802 C CA . VAL A 1 99 ? -1.357 8.767 1.533 1.00 82.62 99 VAL A CA 1
ATOM 803 C C . VAL A 1 99 ? -1.971 8.032 2.714 1.00 82.62 99 VAL A C 1
ATOM 805 O O . VAL A 1 99 ? -1.403 7.045 3.173 1.00 82.62 99 VAL A O 1
ATOM 808 N N . ALA A 1 100 ? -3.113 8.505 3.201 1.00 82.56 100 ALA A N 1
ATOM 809 C CA . ALA A 1 100 ? -3.961 7.729 4.097 1.00 82.56 100 ALA A CA 1
ATOM 810 C C . ALA A 1 100 ? -5.105 7.109 3.290 1.00 82.56 100 ALA A C 1
ATOM 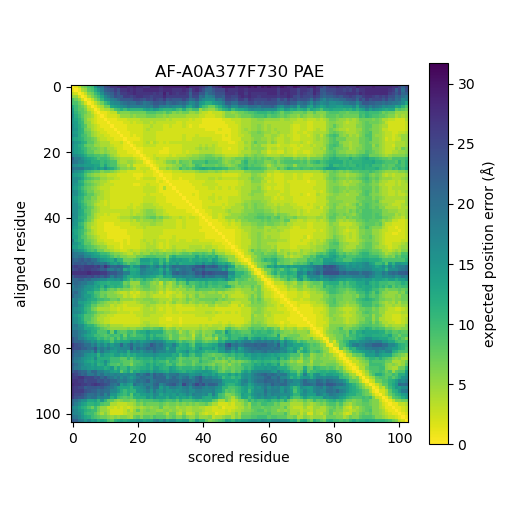812 O O . ALA A 1 100 ? -5.692 7.776 2.434 1.00 82.56 100 ALA A O 1
ATOM 813 N N . LEU A 1 101 ? -5.377 5.839 3.561 1.00 77.88 101 LEU A N 1
ATOM 814 C CA . LEU A 1 101 ? -6.473 5.065 3.004 1.00 77.88 101 LEU A CA 1
ATOM 815 C C . LEU A 1 101 ? -7.393 4.662 4.156 1.00 77.88 101 LEU A C 1
ATOM 817 O O . LEU A 1 101 ? -6.908 4.141 5.163 1.00 77.88 101 LEU A O 1
ATOM 821 N N . SER A 1 102 ? -8.687 4.906 4.008 1.00 77.88 102 SER A N 1
ATOM 822 C CA . SER A 1 102 ? -9.716 4.435 4.933 1.00 77.88 102 SER A CA 1
ATOM 823 C C . SER A 1 102 ? -10.943 3.957 4.162 1.00 77.88 102 SER A C 1
ATOM 825 O O . SER A 1 102 ? -11.126 4.318 2.990 1.00 77.88 102 SER A O 1
ATOM 827 N N . HIS A 1 103 ? -11.771 3.165 4.846 1.00 68.19 103 HIS A N 1
ATOM 828 C CA . HIS A 1 103 ? -13.196 3.057 4.532 1.00 68.19 103 HIS A CA 1
ATOM 829 C C . HIS A 1 103 ? -13.960 4.303 5.004 1.00 68.19 103 HIS A C 1
ATOM 831 O O . HIS A 1 103 ? -13.394 5.073 5.822 1.00 68.19 103 HIS A O 1
#

InterPro domains:
  IPR036691 Endonuclease/exonuclease/phosphatase superfamily [G3DSA:3.60.10.10] (2-102)
  IPR036691 Endonuclease/exonuclease/phosphatase superfamily [SSF56219] (8-88)

Nearest PDB structures (foldseek):
  4ruw-assembly1_A  TM=5.682E-01  e=2.817E-02  Beutenbergia cavernae DSM 12333
  2xvm-assembly2_B  TM=3.665E-01  e=1.440E+00  Escherichia coli
  6jcl-assembly1_A  TM=4.312E-01  e=3.789E+00  Mycobacterium tuberculosis H37Rv
  1uw4-assembly2_C  TM=3.952E-01  e=8.763E+00  Homo sapiens

Solvent-accessible surface area (backbone atoms only — not comparable to full-atom values): 6443 Å² total; per-residue (Å²): 130,86,79,80,76,77,81,85,82,85,44,76,42,79,44,75,43,54,65,34,26,43,85,90,71,73,43,82,40,50,70,62,48,36,58,53,54,46,75,64,71,53,55,30,43,37,39,27,24,47,49,56,61,85,75,56,79,80,68,95,52,87,91,67,72,89,50,27,51,65,57,63,42,47,72,70,61,52,96,85,63,80,78,46,77,49,72,58,86,59,98,54,58,91,75,50,33,38,37,38,37,33,123

Radius of gyration: 15.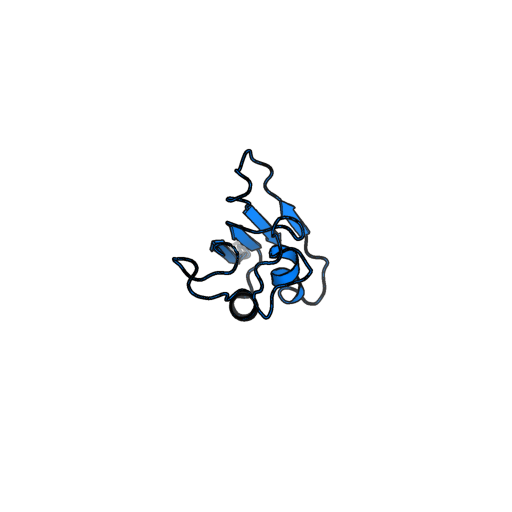94 Å; Cα contacts (8 Å, |Δi|>4): 146; chains: 1; bounding box: 45×30×53 Å

pLDDT: mean 77.12, std 12.59, range [49.91, 92.06]

Sequence (103 aa):
MPDQTQQFSFKVLTINIHKGFTAFNRRFILPELRDAVRTVSADIVCLQEVMGAHEVHPLHVENWPDTSHYEFLADTMWSDLPTVAMPYTGRASRQRRTVALSH

Foldseek 3Di:
DPDPPPDDDAFEAEDACQQQADPPRPDRHLVVVLVVLLVRLHQKYKYWQWAALPRDPPPVHPPDDNGTSVCVSVVRNDDPDDWDWDWPPDPDPNRTTMIMTHD

Secondary structure (DSSP, 8-state):
-----------EEEEE-GGGB-GGG--B-HHHHHHHHHHH--SEEEEESPPPTTS------TT--SS-HHHHHHTTT-SSS--EEEE--SS--TT--EEEEE-

Organism: Escherichia coli (NCBI:txid562)